Protein AF-A0A7J0GAF4-F1 (afdb_monomer_lite)

pLDDT: mean 71.66, std 21.27, range [34.0, 97.62]

InterPro domains:
  IPR011257 DNA glycosylase [SSF48150] (93-129)

Secondary structure (DSSP, 8-state):
------PPPP--PPPPP-----------SSTTPPPPPHHHHHHHHHHHHHHH---GGGHHHHHHHHHHH--S---PPP------S----S---HHHHHHHHHHHTTS-HHHHHHHHHHHHHH-SSTHHHHHHHHHHHS--

Structure (mmCIF, N/CA/C/O backbone):
data_AF-A0A7J0GAF4-F1
#
_entry.id   AF-A0A7J0GAF4-F1
#
loop_
_atom_site.group_PDB
_atom_site.id
_atom_site.type_symbol
_atom_site.label_atom_id
_atom_site.label_alt_id
_atom_site.label_comp_id
_atom_site.label_asym_id
_atom_site.label_entity_id
_atom_site.label_seq_id
_atom_site.pdbx_PDB_ins_code
_atom_site.Cartn_x
_atom_site.Cartn_y
_atom_site.Cartn_z
_atom_site.occupancy
_atom_site.B_iso_or_equiv
_atom_site.auth_seq_id
_atom_site.auth_comp_id
_atom_site.auth_asym_id
_atom_site.auth_atom_id
_atom_site.pdbx_PDB_model_num
ATOM 1 N N . MET A 1 1 ? 7.966 -35.345 40.302 1.00 42.19 1 MET A N 1
ATOM 2 C CA . MET A 1 1 ? 9.156 -35.845 39.574 1.00 42.19 1 MET A CA 1
ATOM 3 C C . MET A 1 1 ? 9.398 -34.943 38.371 1.00 42.19 1 MET A C 1
ATOM 5 O O . MET A 1 1 ? 8.603 -34.958 37.442 1.00 42.19 1 MET A O 1
ATOM 9 N N . GLN A 1 2 ? 10.421 -34.090 38.436 1.00 46.41 2 GLN A N 1
ATOM 10 C CA . GLN A 1 2 ? 10.766 -33.121 37.390 1.00 46.41 2 GLN A CA 1
ATOM 11 C C . GLN A 1 2 ? 11.732 -33.764 36.385 1.00 46.41 2 GLN A C 1
ATOM 13 O O . GLN A 1 2 ? 12.724 -34.368 36.787 1.00 46.41 2 GLN A O 1
ATOM 18 N N . ARG A 1 3 ? 11.441 -33.660 35.083 1.00 48.09 3 ARG A N 1
ATOM 19 C CA . ARG A 1 3 ? 12.358 -34.070 34.010 1.00 48.09 3 ARG A CA 1
ATOM 20 C C . ARG A 1 3 ? 13.046 -32.830 33.446 1.00 48.09 3 ARG A C 1
ATOM 22 O O . ARG A 1 3 ? 12.461 -32.075 32.678 1.00 48.09 3 ARG A O 1
ATOM 29 N N . SER A 1 4 ? 14.294 -32.638 33.859 1.00 41.22 4 SER A N 1
ATOM 30 C CA . SER A 1 4 ? 15.186 -31.566 33.421 1.00 41.22 4 SER A CA 1
ATOM 31 C C . SER A 1 4 ? 15.788 -31.899 32.051 1.00 41.22 4 SER A C 1
ATOM 33 O O . SER A 1 4 ? 16.687 -32.732 31.942 1.00 41.22 4 SER A O 1
ATOM 35 N N . GLY A 1 5 ? 15.290 -31.258 30.992 1.00 47.25 5 GLY A N 1
ATOM 36 C CA . GLY A 1 5 ? 15.858 -31.335 29.644 1.00 47.25 5 GLY A CA 1
ATOM 37 C C . GLY A 1 5 ? 16.946 -30.279 29.435 1.00 47.25 5 GLY A C 1
ATOM 38 O O . GLY A 1 5 ? 16.654 -29.091 29.341 1.00 47.25 5 GLY A O 1
ATOM 39 N N . LYS A 1 6 ? 18.209 -30.713 29.355 1.00 41.34 6 LYS A N 1
ATOM 40 C CA . LYS A 1 6 ? 19.381 -29.895 28.992 1.00 41.34 6 LYS A CA 1
ATOM 41 C C . LYS A 1 6 ? 19.232 -29.339 27.567 1.00 41.34 6 LYS A C 1
ATOM 43 O O . LYS A 1 6 ? 19.390 -30.078 26.598 1.00 41.34 6 LYS A O 1
ATOM 48 N N . ARG A 1 7 ? 18.996 -28.031 27.430 1.00 46.72 7 ARG A N 1
ATOM 49 C CA . ARG A 1 7 ? 19.108 -27.301 26.156 1.00 46.72 7 ARG A CA 1
ATOM 50 C C . ARG A 1 7 ? 20.555 -26.832 25.969 1.00 46.72 7 ARG A C 1
ATOM 52 O O . ARG A 1 7 ? 21.066 -26.072 26.787 1.00 46.72 7 ARG A O 1
ATOM 59 N N . LYS A 1 8 ? 21.216 -27.301 24.906 1.00 41.91 8 LYS A N 1
ATOM 60 C CA . LYS A 1 8 ? 22.549 -26.840 24.481 1.00 41.91 8 LYS A CA 1
ATOM 61 C C . LYS A 1 8 ? 22.446 -25.397 23.965 1.00 41.91 8 LYS A C 1
ATOM 63 O O . LYS A 1 8 ? 21.597 -25.109 23.124 1.00 41.91 8 LYS A O 1
ATOM 68 N N . GLN A 1 9 ? 23.291 -24.509 24.485 1.00 44.66 9 GLN A N 1
ATOM 69 C CA . GLN A 1 9 ? 23.474 -23.147 23.980 1.00 44.66 9 GLN A CA 1
ATOM 70 C C . GLN A 1 9 ? 24.256 -23.187 22.656 1.00 44.66 9 GLN A C 1
ATOM 72 O O . GLN A 1 9 ? 25.296 -23.848 22.607 1.00 44.66 9 GLN A O 1
ATOM 77 N N . PRO A 1 10 ? 23.819 -22.487 21.598 1.00 37.41 10 PRO A N 1
ATOM 78 C CA . PRO A 1 10 ? 24.699 -22.095 20.510 1.00 37.41 10 PRO A CA 1
ATOM 79 C C . PRO A 1 10 ? 25.576 -20.926 20.972 1.00 37.41 10 PRO A C 1
ATOM 81 O O . PRO A 1 10 ? 25.102 -19.960 21.565 1.00 37.41 10 PRO A O 1
ATOM 84 N N . GLN A 1 11 ? 26.867 -21.058 20.711 1.00 36.69 11 GLN A N 1
ATOM 85 C CA . GLN A 1 11 ? 27.937 -20.142 21.075 1.00 36.69 11 GLN A CA 1
ATOM 86 C C . GLN A 1 11 ? 27.827 -18.856 20.233 1.00 36.69 11 GLN A C 1
ATOM 88 O O . GLN A 1 11 ? 28.162 -18.857 19.050 1.00 36.69 11 GLN A O 1
ATOM 93 N N . THR A 1 12 ? 27.329 -17.762 20.816 1.00 34.00 12 THR A N 1
ATOM 94 C CA . THR A 1 12 ? 27.278 -16.450 20.151 1.00 34.00 12 THR A CA 1
ATOM 95 C C . THR A 1 12 ? 28.675 -15.837 20.153 1.00 34.00 12 THR A C 1
ATOM 97 O O . THR A 1 12 ? 29.193 -15.456 21.203 1.00 34.00 12 THR A O 1
ATOM 100 N N . GLN A 1 13 ? 29.308 -15.768 18.983 1.00 43.91 13 GLN A N 1
ATOM 101 C CA . GLN A 1 13 ? 30.537 -15.000 18.803 1.00 43.91 13 GLN A CA 1
ATOM 102 C C . GLN A 1 13 ? 30.247 -13.490 18.888 1.00 43.91 13 GLN A C 1
ATOM 104 O O . GLN A 1 13 ? 29.176 -13.055 18.457 1.00 43.91 13 GLN A O 1
ATOM 109 N N . PRO A 1 14 ? 31.168 -12.677 19.436 1.00 38.16 14 PRO A N 1
ATOM 110 C CA . PRO A 1 14 ? 30.976 -11.239 19.560 1.00 38.16 14 PRO A CA 1
ATOM 111 C C . PRO A 1 14 ? 31.004 -10.568 18.180 1.00 38.16 14 PRO A C 1
ATOM 113 O O . PRO A 1 14 ? 31.999 -10.617 17.459 1.00 38.16 14 PRO A O 1
ATOM 116 N N . SER A 1 15 ? 29.895 -9.924 17.823 1.00 40.72 15 SER A N 1
ATOM 117 C CA . SER A 1 15 ? 29.781 -9.041 16.662 1.00 40.72 15 SER A CA 1
ATOM 118 C C . SER A 1 15 ? 30.697 -7.815 16.818 1.00 40.72 15 SER A C 1
ATOM 120 O O . SER A 1 15 ? 30.706 -7.214 17.897 1.00 40.72 15 SER A O 1
ATOM 122 N N . PRO A 1 16 ? 31.443 -7.398 15.776 1.00 48.97 16 PRO A N 1
ATOM 123 C CA . PRO A 1 16 ? 32.263 -6.194 15.838 1.00 48.97 16 PRO A CA 1
ATOM 124 C C . PRO A 1 16 ? 31.382 -4.931 15.903 1.00 48.97 16 PRO A C 1
ATOM 126 O O . PRO A 1 16 ? 30.234 -4.951 15.452 1.00 48.97 16 PRO A O 1
ATOM 129 N N . PRO A 1 17 ? 31.896 -3.823 16.468 1.00 42.06 17 PRO A N 1
ATOM 130 C CA . PRO A 1 17 ? 31.093 -2.647 16.769 1.00 42.06 17 PRO A CA 1
ATOM 131 C C . PRO A 1 17 ? 30.588 -1.957 15.498 1.00 42.06 17 PRO A C 1
ATOM 133 O O . PRO A 1 17 ? 31.337 -1.754 14.539 1.00 42.06 17 PRO A O 1
ATOM 136 N N . LEU A 1 18 ? 29.315 -1.554 15.541 1.00 49.38 18 LEU A N 1
ATOM 137 C CA . LEU A 1 18 ? 28.655 -0.672 14.581 1.00 49.38 18 LEU A CA 1
ATOM 138 C C . LEU A 1 18 ? 29.461 0.626 14.450 1.00 49.38 18 LEU A C 1
ATOM 140 O O . LEU A 1 18 ? 29.379 1.522 15.292 1.00 49.38 18 LEU A O 1
ATOM 144 N N . LYS A 1 19 ? 30.266 0.734 13.391 1.00 45.62 19 LYS A N 1
ATOM 145 C CA . LYS A 1 19 ? 30.888 2.003 13.019 1.00 45.62 19 LYS A CA 1
ATOM 146 C C . LYS A 1 19 ? 29.797 2.905 12.454 1.00 45.62 19 LYS A C 1
ATOM 148 O O . LYS A 1 19 ? 29.259 2.640 11.384 1.00 45.62 19 LYS A O 1
ATOM 153 N N . SER A 1 20 ? 29.495 3.953 13.215 1.00 45.50 20 SER A N 1
ATOM 154 C CA . SER A 1 20 ? 28.684 5.104 12.825 1.00 45.50 20 SER A CA 1
ATOM 155 C C . SER A 1 20 ? 29.057 5.561 11.410 1.00 45.50 20 SER A C 1
ATOM 157 O O . SER A 1 20 ? 30.179 6.017 11.165 1.00 45.50 20 SER A O 1
ATOM 159 N N . VAL A 1 21 ? 28.137 5.371 10.463 1.00 51.41 21 VAL A N 1
ATOM 160 C CA . VAL A 1 21 ? 28.300 5.826 9.082 1.00 51.41 21 VAL A CA 1
ATOM 161 C C . VAL A 1 21 ? 28.117 7.338 9.089 1.00 51.41 21 VAL A C 1
ATOM 163 O O . VAL A 1 21 ? 27.006 7.848 9.194 1.00 51.41 21 VAL A O 1
ATOM 166 N N . LYS A 1 22 ? 29.240 8.057 8.997 1.00 45.09 22 LYS A N 1
ATOM 167 C CA . LYS A 1 22 ? 29.271 9.474 8.631 1.00 45.09 22 LYS A CA 1
ATOM 168 C C . LYS A 1 22 ? 28.501 9.651 7.324 1.00 45.09 22 LYS A C 1
ATOM 170 O O . LYS A 1 22 ? 28.893 9.086 6.303 1.00 45.09 22 LYS A O 1
ATOM 175 N N . THR A 1 23 ? 27.448 10.460 7.369 1.00 51.22 23 THR A N 1
ATOM 176 C CA . THR A 1 23 ? 26.676 10.947 6.224 1.00 51.22 23 THR A CA 1
ATOM 177 C C . THR A 1 23 ? 27.594 11.761 5.311 1.00 51.22 23 THR A C 1
ATOM 179 O O . THR A 1 23 ? 27.695 12.979 5.403 1.00 51.22 23 THR A O 1
ATOM 182 N N . THR A 1 24 ? 28.335 11.073 4.450 1.00 50.28 24 THR A N 1
ATOM 183 C CA . THR A 1 24 ? 28.776 11.664 3.191 1.00 50.28 24 THR A CA 1
ATOM 184 C C . THR A 1 24 ? 27.524 11.765 2.331 1.00 50.28 24 THR A C 1
ATOM 186 O O . THR A 1 24 ? 26.714 10.840 2.336 1.00 50.28 24 THR A O 1
ATOM 189 N N . ALA A 1 25 ? 27.304 12.908 1.678 1.00 59.44 25 ALA A N 1
ATOM 190 C CA . ALA A 1 25 ? 26.253 13.063 0.679 1.00 59.44 25 ALA A CA 1
ATOM 191 C C . ALA A 1 25 ? 26.477 11.979 -0.385 1.00 59.44 25 ALA A C 1
ATOM 193 O O . ALA A 1 25 ? 27.368 12.094 -1.225 1.00 59.44 25 ALA A O 1
ATOM 194 N N . ALA A 1 26 ? 25.782 10.855 -0.218 1.00 59.81 26 ALA A N 1
ATOM 195 C CA . ALA A 1 26 ? 26.101 9.627 -0.909 1.00 59.81 26 ALA A CA 1
ATOM 196 C C . ALA A 1 26 ? 25.739 9.811 -2.377 1.00 59.81 26 ALA A C 1
ATOM 198 O O . ALA A 1 26 ? 24.623 10.223 -2.702 1.00 59.81 26 ALA A O 1
ATOM 199 N N . ALA A 1 27 ? 26.692 9.494 -3.253 1.00 69.88 27 ALA A N 1
ATOM 200 C CA . ALA A 1 27 ? 26.399 9.166 -4.636 1.00 69.88 27 ALA A CA 1
ATOM 201 C C . ALA A 1 27 ? 25.141 8.278 -4.689 1.00 69.88 27 ALA A C 1
ATOM 203 O O . ALA A 1 27 ? 24.935 7.465 -3.783 1.00 69.88 27 ALA A O 1
ATOM 204 N N . GLU A 1 28 ? 24.299 8.474 -5.712 1.00 73.44 28 GLU A N 1
ATOM 205 C CA . GLU A 1 28 ? 23.064 7.704 -5.928 1.00 73.44 28 GLU A CA 1
ATOM 206 C C . GLU A 1 28 ? 23.327 6.226 -5.577 1.00 73.44 28 GLU A C 1
ATOM 208 O O . GLU A 1 28 ? 24.361 5.717 -6.013 1.00 73.44 28 GLU A O 1
ATOM 213 N N . PRO A 1 29 ? 22.476 5.539 -4.778 1.00 84.19 29 PRO A N 1
ATOM 214 C CA . PRO A 1 29 ? 22.789 4.221 -4.196 1.00 84.19 29 PRO A CA 1
ATOM 215 C C . PRO A 1 29 ? 23.269 3.175 -5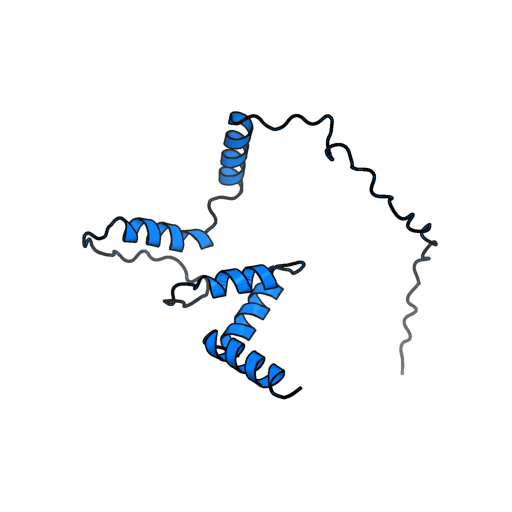.209 1.00 84.19 29 PRO A C 1
ATOM 217 O O . PRO A 1 29 ? 23.942 2.206 -4.862 1.00 84.19 29 PRO A O 1
ATOM 220 N N . TYR A 1 30 ? 22.933 3.405 -6.475 1.00 83.00 30 TYR A N 1
ATOM 221 C CA . TYR A 1 30 ? 23.291 2.601 -7.621 1.00 83.00 30 TYR A CA 1
ATOM 222 C C . TYR A 1 30 ? 23.875 3.492 -8.729 1.00 83.00 30 TYR A C 1
ATOM 224 O O . TYR A 1 30 ? 23.239 3.688 -9.763 1.00 83.00 30 TYR A O 1
ATOM 232 N N . PRO A 1 31 ? 25.103 4.013 -8.564 1.00 81.88 31 PRO A N 1
ATOM 233 C CA . PRO A 1 31 ? 25.636 5.080 -9.418 1.00 81.88 31 PRO A CA 1
ATOM 234 C C . PRO A 1 31 ? 25.946 4.615 -10.851 1.00 81.88 31 PRO A C 1
ATOM 236 O O . PRO A 1 31 ? 26.098 5.426 -11.759 1.00 81.88 31 PRO A O 1
ATOM 239 N N . HIS A 1 32 ? 26.037 3.300 -11.064 1.00 86.38 32 HIS A N 1
ATOM 240 C CA . HIS A 1 32 ? 26.248 2.682 -12.376 1.00 86.38 32 HIS A CA 1
ATOM 241 C C . HIS A 1 32 ? 24.976 2.069 -12.978 1.00 86.38 32 HIS A C 1
ATOM 243 O O . HIS A 1 32 ? 25.023 1.557 -14.095 1.00 86.38 32 HIS A O 1
ATOM 249 N N . HIS A 1 33 ? 23.845 2.098 -12.264 1.00 85.19 33 HIS A N 1
ATOM 250 C CA . HIS A 1 33 ? 22.601 1.537 -12.783 1.00 85.19 33 HIS A CA 1
ATOM 251 C C . HIS A 1 33 ? 21.872 2.603 -13.589 1.00 85.19 33 HIS A C 1
ATOM 253 O O . HIS A 1 33 ? 21.546 3.679 -13.090 1.00 85.19 33 HIS A O 1
ATOM 259 N N . ARG A 1 34 ? 21.608 2.301 -14.860 1.00 87.06 34 ARG A N 1
ATOM 260 C CA . ARG A 1 34 ? 20.759 3.163 -15.679 1.00 87.06 34 ARG A CA 1
ATOM 261 C C . ARG A 1 34 ? 19.324 3.079 -15.170 1.00 87.06 34 ARG A C 1
ATOM 263 O O . ARG A 1 34 ? 18.868 2.014 -14.760 1.00 87.06 34 ARG A O 1
ATOM 270 N N . ARG A 1 35 ? 18.606 4.200 -15.225 1.00 86.94 35 ARG A N 1
ATOM 271 C CA . ARG A 1 35 ? 17.157 4.192 -15.006 1.00 86.94 35 ARG A CA 1
ATOM 272 C C . ARG A 1 35 ? 16.481 3.391 -16.125 1.00 86.94 35 ARG A C 1
ATOM 274 O O . ARG A 1 35 ? 16.926 3.510 -17.269 1.00 86.94 35 ARG A O 1
ATOM 281 N N . PRO A 1 36 ? 15.436 2.608 -15.816 1.00 93.44 36 PRO A N 1
ATOM 282 C CA . PRO A 1 36 ? 14.718 1.846 -16.827 1.00 93.44 36 PRO A CA 1
ATOM 283 C C . PRO A 1 36 ? 14.065 2.781 -17.849 1.00 93.44 36 PRO A C 1
ATOM 285 O O . PRO A 1 36 ? 13.611 3.883 -17.522 1.00 93.44 36 PRO A O 1
ATOM 288 N N . THR A 1 37 ? 14.017 2.334 -19.097 1.00 95.38 37 THR A N 1
ATOM 289 C CA . THR A 1 37 ? 13.291 3.005 -20.173 1.00 95.38 37 THR A CA 1
ATOM 290 C C . THR A 1 37 ? 11.776 2.897 -19.958 1.00 95.38 37 THR A C 1
ATOM 292 O O . THR A 1 37 ? 11.294 1.991 -19.273 1.00 95.38 37 THR A O 1
ATOM 295 N N . PRO A 1 38 ? 10.972 3.788 -20.564 1.00 97.25 38 PRO A N 1
ATOM 296 C CA . PRO A 1 38 ? 9.518 3.688 -20.479 1.00 97.25 38 PRO A CA 1
ATOM 297 C C . PRO A 1 38 ? 8.952 2.363 -21.014 1.00 97.25 38 PRO A C 1
ATOM 299 O O . PRO A 1 38 ? 7.939 1.895 -20.494 1.00 97.25 38 PRO A O 1
ATOM 302 N N . ASP A 1 39 ? 9.581 1.773 -22.037 1.00 97.50 39 ASP A N 1
ATOM 303 C CA . ASP A 1 39 ? 9.190 0.469 -22.587 1.00 97.50 39 ASP A CA 1
ATOM 304 C C . ASP A 1 39 ? 9.472 -0.669 -21.605 1.00 97.50 39 ASP A C 1
ATOM 306 O O . ASP A 1 39 ? 8.588 -1.488 -21.362 1.00 97.50 39 ASP A O 1
ATOM 310 N N . GLU A 1 40 ? 10.641 -0.667 -20.959 1.00 97.19 40 GLU A N 1
ATOM 311 C CA . GLU A 1 40 ? 10.977 -1.641 -19.911 1.00 97.19 40 GLU A CA 1
ATOM 312 C C . GLU A 1 40 ? 10.003 -1.556 -18.726 1.00 97.19 40 GLU A C 1
ATOM 314 O O . GLU A 1 40 ? 9.530 -2.582 -18.241 1.00 97.19 40 GLU A O 1
ATOM 319 N N . CYS A 1 41 ? 9.623 -0.347 -18.296 1.00 97.44 41 CYS A N 1
ATOM 320 C CA . CYS A 1 41 ? 8.618 -0.164 -17.244 1.00 97.44 41 CYS A CA 1
ATOM 321 C C . CYS A 1 41 ? 7.241 -0.729 -17.632 1.00 97.44 41 CYS A C 1
ATOM 323 O O . CYS A 1 41 ? 6.536 -1.271 -16.779 1.00 97.44 41 CYS A O 1
ATOM 325 N N . ARG A 1 42 ? 6.834 -0.587 -18.903 1.00 97.62 42 ARG A N 1
ATOM 326 C CA . ARG A 1 42 ? 5.566 -1.139 -19.408 1.00 97.62 42 ARG A CA 1
ATOM 327 C C . ARG A 1 42 ? 5.601 -2.661 -19.463 1.00 97.62 42 ARG A C 1
ATOM 329 O O . ARG A 1 42 ? 4.671 -3.278 -18.957 1.00 97.62 42 ARG A O 1
ATOM 336 N N . ALA A 1 43 ? 6.670 -3.235 -20.009 1.00 97.62 43 ALA A N 1
ATOM 337 C CA . ALA A 1 43 ? 6.846 -4.681 -20.081 1.00 97.62 43 ALA A CA 1
ATOM 338 C C . ALA A 1 43 ? 6.801 -5.311 -18.681 1.00 97.62 43 ALA A C 1
ATOM 340 O O . ALA A 1 43 ? 5.991 -6.195 -18.431 1.00 97.62 43 ALA A O 1
ATOM 341 N N . LEU A 1 44 ? 7.559 -4.756 -17.727 1.00 96.44 44 LEU A N 1
ATOM 342 C CA . LEU A 1 44 ? 7.580 -5.242 -16.347 1.00 96.44 44 LEU A CA 1
ATOM 343 C C . LEU A 1 44 ? 6.205 -5.161 -15.669 1.00 96.44 44 LEU A C 1
ATOM 345 O O . LEU A 1 44 ? 5.822 -6.067 -14.933 1.00 96.44 44 LEU A O 1
ATOM 349 N N . ARG A 1 45 ? 5.437 -4.093 -15.916 1.00 95.81 45 ARG A N 1
ATOM 350 C CA . ARG A 1 45 ? 4.057 -3.985 -15.421 1.00 95.81 45 ARG A CA 1
ATOM 351 C C . ARG A 1 45 ? 3.182 -5.107 -15.980 1.00 95.81 45 ARG A C 1
ATOM 353 O O . ARG A 1 45 ? 2.420 -5.703 -15.222 1.00 95.81 45 ARG A O 1
ATOM 360 N N . ASP A 1 46 ? 3.259 -5.355 -17.282 1.00 97.00 46 ASP A N 1
ATOM 361 C CA . ASP A 1 46 ? 2.413 -6.336 -17.960 1.00 97.00 46 ASP A CA 1
ATOM 362 C C . ASP A 1 46 ? 2.788 -7.769 -17.531 1.00 97.00 46 ASP A C 1
ATOM 364 O O . ASP A 1 46 ? 1.897 -8.566 -17.236 1.00 97.00 46 ASP A O 1
ATOM 368 N N . ASP A 1 47 ? 4.082 -8.054 -17.352 1.00 97.44 47 ASP A N 1
ATOM 369 C CA . ASP A 1 47 ? 4.590 -9.320 -16.806 1.00 97.44 47 ASP A CA 1
ATOM 370 C C . ASP A 1 47 ? 4.118 -9.557 -15.362 1.00 97.44 47 ASP A C 1
ATOM 372 O O . ASP A 1 47 ? 3.629 -10.640 -15.030 1.00 97.44 47 ASP A O 1
ATOM 376 N N . LEU A 1 48 ? 4.206 -8.539 -14.494 1.00 95.88 48 LEU A N 1
ATOM 377 C CA . LEU A 1 48 ? 3.712 -8.629 -13.115 1.00 95.88 48 LEU A CA 1
ATOM 378 C C . LEU A 1 48 ? 2.198 -8.854 -13.070 1.00 95.88 48 LEU A C 1
ATOM 380 O O . LEU A 1 48 ? 1.718 -9.641 -12.254 1.00 95.88 48 LEU A O 1
ATOM 384 N N . LEU A 1 49 ? 1.440 -8.192 -13.946 1.00 94.00 49 LEU A N 1
ATOM 385 C CA . LEU A 1 49 ? -0.003 -8.398 -14.056 1.00 94.00 49 LEU A CA 1
ATOM 386 C C . LEU A 1 49 ? -0.344 -9.803 -14.560 1.00 94.00 49 LEU A C 1
ATOM 388 O O . LEU A 1 49 ? -1.299 -10.396 -14.065 1.00 94.00 49 LEU A O 1
ATOM 392 N N . ALA A 1 50 ? 0.419 -10.346 -15.508 1.00 95.62 50 ALA A N 1
ATOM 393 C CA . ALA A 1 50 ? 0.228 -11.709 -15.993 1.00 95.62 50 ALA A CA 1
ATOM 394 C C . ALA A 1 50 ? 0.538 -12.752 -14.907 1.00 95.62 50 ALA A C 1
ATOM 396 O O . ALA A 1 50 ? -0.186 -13.739 -14.781 1.00 95.62 50 ALA A O 1
ATOM 397 N N . LEU A 1 51 ? 1.579 -12.520 -14.099 1.00 96.88 51 LEU A N 1
ATOM 398 C CA . LEU A 1 51 ? 2.000 -13.435 -13.037 1.00 96.88 51 LEU A CA 1
ATOM 399 C C . LEU A 1 51 ? 1.078 -13.400 -11.811 1.00 96.88 51 LEU A C 1
ATOM 401 O O . LEU A 1 51 ? 0.745 -14.446 -11.257 1.00 96.88 51 LEU A O 1
ATOM 405 N N . HIS A 1 52 ? 0.693 -12.205 -11.362 1.00 93.19 52 HIS A N 1
ATOM 406 C CA . HIS A 1 52 ? -0.051 -12.017 -10.111 1.00 93.19 52 HIS A CA 1
ATOM 407 C C . HIS A 1 52 ? -1.560 -11.843 -10.315 1.00 93.19 52 HIS A C 1
ATOM 409 O O . HIS A 1 52 ? -2.331 -11.998 -9.367 1.00 93.19 52 HIS A O 1
ATOM 415 N N . GLY A 1 53 ? -1.995 -11.540 -11.539 1.00 91.94 53 GLY A N 1
ATOM 416 C CA . GLY A 1 53 ? -3.365 -11.143 -11.827 1.00 91.94 53 GLY A CA 1
ATOM 417 C C . GLY A 1 53 ? -3.696 -9.746 -11.295 1.00 91.94 53 GLY A C 1
ATOM 418 O O . GLY A 1 53 ? -2.886 -9.060 -10.668 1.00 91.94 53 GLY A O 1
ATOM 419 N N . PHE A 1 54 ? -4.927 -9.306 -11.553 1.00 86.62 54 PHE A N 1
ATOM 420 C CA . PHE A 1 54 ? -5.442 -8.084 -10.942 1.00 86.62 54 PHE A CA 1
ATOM 421 C C . PHE A 1 54 ? -5.906 -8.386 -9.507 1.00 86.62 54 PHE A C 1
ATOM 423 O O . PHE A 1 54 ? -6.693 -9.323 -9.338 1.00 86.62 54 PHE A O 1
ATOM 430 N N . PRO A 1 55 ? -5.485 -7.612 -8.488 1.00 86.12 55 PRO A N 1
ATOM 431 C CA . PRO A 1 55 ? -5.894 -7.886 -7.116 1.00 86.12 55 PRO A CA 1
ATOM 432 C C . PRO A 1 55 ? -7.412 -7.743 -6.969 1.00 86.12 55 PRO A C 1
ATOM 434 O O . PRO A 1 55 ? -8.011 -6.751 -7.404 1.00 86.12 55 PRO A O 1
ATOM 437 N N . LYS A 1 56 ? -8.044 -8.771 -6.396 1.00 86.94 56 LYS A N 1
ATOM 438 C CA . LYS A 1 56 ? -9.509 -8.896 -6.319 1.00 86.94 56 LYS A CA 1
ATOM 439 C C . LYS A 1 56 ? -10.119 -7.823 -5.423 1.00 86.94 56 LYS A C 1
ATOM 441 O O . LYS A 1 56 ? -11.223 -7.359 -5.690 1.00 86.94 56 LYS A O 1
ATOM 446 N N . GLU A 1 57 ? -9.364 -7.369 -4.432 1.00 82.94 57 GLU A N 1
ATOM 447 C CA . GLU A 1 57 ? -9.703 -6.292 -3.504 1.00 82.94 57 GLU A CA 1
ATOM 448 C C . GLU A 1 57 ? -10.025 -4.991 -4.258 1.00 82.94 57 GLU A C 1
ATOM 450 O O . GLU A 1 57 ? -10.869 -4.205 -3.833 1.00 82.94 57 GLU A O 1
ATOM 455 N N . PHE A 1 58 ? -9.421 -4.784 -5.438 1.00 82.94 58 PHE A N 1
ATOM 456 C CA . PHE A 1 58 ? -9.682 -3.605 -6.263 1.00 82.94 58 PHE A CA 1
ATOM 457 C C . PHE A 1 58 ? -10.901 -3.720 -7.189 1.00 82.94 58 PHE A C 1
ATOM 459 O O . PHE A 1 58 ? -11.265 -2.736 -7.843 1.00 82.94 58 PHE A O 1
ATOM 466 N N . ALA A 1 59 ? -11.554 -4.884 -7.271 1.00 85.12 59 ALA A N 1
ATOM 467 C CA . ALA A 1 59 ? -12.717 -5.079 -8.139 1.00 85.12 59 ALA A CA 1
ATOM 468 C C . ALA A 1 59 ? -13.880 -4.144 -7.761 1.00 85.12 59 ALA A C 1
ATOM 470 O O . ALA A 1 59 ? -14.522 -3.574 -8.646 1.00 85.12 59 ALA A O 1
ATOM 471 N N . ILE A 1 60 ? -14.081 -3.914 -6.459 1.00 80.94 60 ILE A N 1
ATOM 472 C CA . ILE A 1 60 ? -15.113 -3.020 -5.916 1.00 80.94 60 ILE A CA 1
ATOM 473 C C . ILE A 1 60 ? -14.876 -1.571 -6.371 1.00 80.94 60 ILE A C 1
ATOM 475 O O . ILE A 1 60 ? -15.795 -0.889 -6.817 1.00 80.94 60 ILE A O 1
ATOM 479 N N . TYR A 1 61 ? -13.633 -1.090 -6.339 1.00 81.06 61 TYR A N 1
ATOM 480 C CA . TYR A 1 61 ? -13.311 0.268 -6.789 1.00 81.06 61 TYR A CA 1
ATOM 481 C C . TYR A 1 61 ? -13.464 0.437 -8.301 1.00 81.06 61 TYR A C 1
ATOM 483 O O . TYR A 1 61 ? -13.894 1.490 -8.780 1.00 81.06 61 TYR A O 1
ATOM 491 N N . ARG A 1 62 ? -13.145 -0.611 -9.071 1.00 82.25 62 ARG A N 1
ATOM 492 C CA . ARG A 1 62 ? -13.351 -0.616 -10.521 1.00 82.25 62 ARG A CA 1
ATOM 493 C C . ARG A 1 62 ? -14.838 -0.511 -10.862 1.00 82.25 62 ARG A C 1
ATOM 495 O O . ARG A 1 62 ? -15.189 0.311 -11.707 1.00 82.25 62 ARG A O 1
ATOM 502 N N . SER A 1 63 ? -15.698 -1.293 -10.205 1.00 81.31 63 SER A N 1
ATOM 503 C CA . SER A 1 63 ? -17.147 -1.233 -10.430 1.00 81.31 63 SER A CA 1
ATOM 504 C C . SER A 1 63 ? -17.732 0.108 -9.986 1.00 81.31 63 SER A C 1
ATOM 506 O O . SER A 1 63 ? -18.495 0.707 -10.737 1.00 81.31 63 SER A O 1
ATOM 508 N N . GLN A 1 64 ? -17.303 0.655 -8.843 1.00 79.19 64 GLN A N 1
ATOM 509 C CA . GLN A 1 64 ? -17.726 1.982 -8.381 1.00 79.19 64 GLN A CA 1
ATOM 510 C C . GLN A 1 64 ? -17.356 3.097 -9.366 1.00 79.19 64 GLN A C 1
ATOM 512 O O . GLN A 1 64 ? -18.183 3.964 -9.637 1.00 79.19 64 GLN A O 1
ATOM 517 N N . ARG A 1 65 ? -16.143 3.080 -9.937 1.00 79.81 65 ARG A N 1
ATOM 518 C CA . ARG A 1 65 ? -15.727 4.078 -10.936 1.00 79.81 65 ARG A CA 1
ATOM 519 C C . ARG A 1 65 ? -16.549 3.974 -12.220 1.00 79.81 65 ARG A C 1
ATOM 521 O O . ARG A 1 65 ? -16.936 5.002 -12.768 1.00 79.81 65 ARG A O 1
ATOM 528 N N . LEU A 1 66 ? -16.813 2.757 -12.695 1.00 77.44 66 LEU A N 1
ATOM 529 C CA . LEU A 1 66 ? -17.648 2.533 -13.877 1.00 77.44 66 LEU A CA 1
ATOM 530 C C . LEU A 1 66 ? -19.096 2.971 -13.623 1.00 77.44 66 LEU A C 1
ATOM 532 O O . LEU A 1 66 ? -19.647 3.701 -14.438 1.00 77.44 66 LEU A O 1
ATOM 536 N N . ASN A 1 67 ? -19.662 2.635 -12.462 1.00 70.62 67 ASN A N 1
ATOM 537 C CA . ASN A 1 67 ? -21.004 3.058 -12.055 1.00 70.62 67 ASN A CA 1
ATOM 538 C C . ASN A 1 67 ? -21.104 4.579 -11.841 1.00 70.62 67 ASN A C 1
ATOM 540 O O . ASN A 1 67 ? -22.123 5.173 -12.168 1.00 70.62 67 ASN A O 1
ATOM 544 N N . GLY A 1 68 ? -20.045 5.227 -11.341 1.00 65.38 68 GLY A N 1
ATOM 545 C CA . GLY A 1 68 ? -19.975 6.684 -11.180 1.00 65.38 68 GLY A CA 1
ATOM 546 C C . GLY A 1 68 ? -19.851 7.450 -12.503 1.00 65.38 68 GLY A C 1
ATOM 547 O O . GLY A 1 68 ? -20.311 8.586 -12.590 1.00 65.38 68 GLY A O 1
ATOM 548 N N . LEU A 1 69 ? -19.278 6.834 -13.548 1.00 57.72 69 LEU A N 1
ATOM 549 C CA . LEU A 1 69 ? -19.363 7.338 -14.928 1.00 57.72 69 LEU A CA 1
ATOM 550 C C . LEU A 1 69 ? -20.702 6.985 -15.601 1.00 57.72 69 LEU A C 1
ATOM 552 O O . LEU A 1 69 ? -21.134 7.699 -16.501 1.00 57.72 69 LEU A O 1
ATOM 556 N N . ALA A 1 70 ? -21.352 5.904 -15.170 1.00 52.19 70 ALA A N 1
ATOM 557 C CA . ALA A 1 70 ? -22.608 5.389 -15.701 1.00 52.19 70 ALA A CA 1
ATOM 558 C C . ALA A 1 70 ? -23.820 5.778 -14.837 1.00 52.19 70 ALA A C 1
ATOM 560 O O . ALA A 1 70 ? -24.696 4.953 -14.585 1.00 52.19 70 ALA A O 1
ATOM 561 N N . HIS A 1 71 ? -23.937 7.047 -14.428 1.00 47.91 71 HIS A N 1
ATOM 562 C CA . HIS A 1 71 ? -25.230 7.608 -14.010 1.00 47.91 71 HIS A CA 1
ATOM 563 C C . HIS A 1 71 ? -26.178 7.750 -15.225 1.00 47.91 71 HIS A C 1
ATOM 565 O O . HIS A 1 71 ? -26.655 8.828 -15.562 1.00 47.91 71 HIS A O 1
ATOM 571 N N . THR A 1 72 ? -26.457 6.627 -15.881 1.00 42.97 72 THR A N 1
ATOM 572 C CA . THR A 1 72 ? -27.671 6.316 -16.630 1.00 42.97 72 THR A CA 1
ATOM 573 C C . THR A 1 72 ? -28.189 4.987 -16.067 1.00 42.97 72 THR A C 1
ATOM 575 O O . THR A 1 72 ? -27.407 4.065 -15.837 1.00 42.97 72 THR A O 1
ATOM 578 N N . PRO A 1 73 ? -29.489 4.867 -15.751 1.00 44.91 73 PRO A N 1
ATOM 579 C CA . PRO A 1 73 ? -29.986 3.748 -14.967 1.00 44.91 73 PRO A CA 1
ATOM 580 C C . PRO A 1 73 ? -30.093 2.513 -15.862 1.00 44.91 73 PRO A C 1
ATOM 582 O O . PRO A 1 73 ? -31.033 2.393 -16.645 1.00 44.91 73 PRO A O 1
ATOM 585 N N . ALA A 1 74 ? -29.157 1.574 -15.749 1.00 40.38 74 ALA A N 1
ATOM 586 C CA . ALA A 1 74 ? -29.288 0.274 -16.394 1.00 40.38 74 ALA A CA 1
ATOM 587 C C . ALA A 1 74 ? -28.923 -0.858 -15.425 1.00 40.38 74 ALA A C 1
ATOM 589 O O . ALA A 1 74 ? -27.757 -1.132 -15.171 1.00 40.38 74 ALA A O 1
ATOM 590 N N . LYS A 1 75 ? -29.995 -1.451 -14.882 1.00 45.22 75 LYS A N 1
ATOM 591 C CA . LYS A 1 75 ? -30.170 -2.814 -14.352 1.00 45.22 75 LYS A CA 1
ATOM 592 C C . LYS A 1 75 ? -28.914 -3.573 -13.903 1.00 45.22 75 LYS A C 1
ATOM 594 O O . LYS A 1 75 ? -28.147 -4.089 -14.707 1.00 45.22 75 LYS A O 1
ATOM 599 N N . SER A 1 76 ? -28.828 -3.752 -12.589 1.00 44.66 76 SER A N 1
ATOM 600 C CA . SER A 1 76 ? -28.051 -4.787 -11.915 1.00 44.66 76 SER A CA 1
ATOM 601 C C . SER A 1 76 ? -28.608 -6.180 -12.229 1.00 44.66 76 SER A C 1
ATOM 603 O O . SER A 1 76 ? -29.734 -6.482 -11.835 1.00 44.66 76 SER A O 1
ATOM 605 N N . GLU A 1 77 ? -27.807 -7.023 -12.877 1.00 39.00 77 GLU A N 1
ATOM 606 C CA . GLU A 1 77 ? -27.968 -8.480 -12.830 1.00 39.00 77 GLU A CA 1
ATOM 607 C C . GLU A 1 77 ? -27.109 -9.041 -11.677 1.00 39.00 77 GLU A C 1
ATOM 609 O O . GLU A 1 77 ? -26.006 -8.529 -11.445 1.00 39.00 77 GLU A O 1
ATOM 614 N N . PRO A 1 78 ? -27.579 -10.061 -10.936 1.00 46.72 78 PRO A N 1
ATOM 615 C CA . PRO A 1 78 ? -26.845 -10.648 -9.823 1.00 46.72 78 PRO A CA 1
ATOM 616 C C . PRO A 1 78 ? -25.819 -11.655 -10.354 1.00 46.72 78 PRO A C 1
ATOM 618 O O . PRO A 1 78 ? -26.184 -12.635 -10.996 1.00 46.72 78 PRO A O 1
ATOM 621 N N . SER A 1 79 ? -24.532 -11.412 -10.098 1.00 46.31 79 SER A N 1
ATOM 622 C CA . SER A 1 79 ? -23.467 -12.370 -10.407 1.00 46.31 79 SER A CA 1
ATOM 623 C C . SER A 1 79 ? -23.057 -13.087 -9.128 1.00 46.31 79 SER A C 1
ATOM 625 O O . SER A 1 79 ? -22.465 -12.481 -8.235 1.00 46.31 79 SER A O 1
ATOM 627 N N . ASP A 1 80 ? -23.364 -14.378 -9.080 1.00 52.91 80 ASP A N 1
ATOM 628 C CA . ASP A 1 80 ? -22.963 -15.320 -8.041 1.00 52.91 80 ASP A CA 1
ATOM 629 C C . ASP A 1 80 ? -21.430 -15.382 -7.937 1.00 52.91 80 ASP A C 1
ATOM 631 O O . ASP A 1 80 ? -20.735 -15.720 -8.898 1.00 52.91 80 ASP A O 1
ATOM 635 N N . GLY A 1 81 ? -20.886 -15.013 -6.779 1.00 44.59 81 GLY A N 1
ATOM 636 C CA . GLY A 1 81 ? -19.446 -14.981 -6.542 1.00 44.59 81 GLY A CA 1
ATOM 637 C C . GLY A 1 81 ? -19.119 -14.916 -5.056 1.00 44.59 81 GLY A C 1
ATOM 638 O O . GLY A 1 81 ? -18.944 -13.831 -4.519 1.00 44.59 81 GLY A O 1
ATOM 639 N N . GLU A 1 82 ? -19.082 -16.097 -4.436 1.00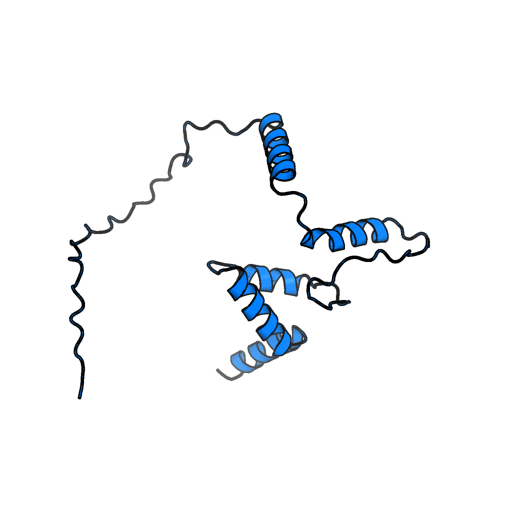 41.16 82 GLU A N 1
ATOM 640 C CA . GLU A 1 82 ? -18.385 -16.501 -3.201 1.00 41.16 82 GLU A CA 1
ATOM 641 C C . GLU A 1 82 ? -17.912 -15.366 -2.259 1.00 41.16 82 GLU A C 1
ATOM 643 O O . GLU A 1 82 ? -16.917 -14.676 -2.502 1.00 41.16 82 GLU A O 1
ATOM 648 N N . ASP A 1 83 ? -18.620 -15.261 -1.131 1.00 50.31 83 ASP A N 1
ATOM 649 C CA . ASP A 1 83 ? -18.385 -14.418 0.045 1.00 50.31 83 ASP A CA 1
ATOM 650 C C . ASP A 1 83 ? -16.978 -14.611 0.645 1.00 50.31 83 ASP A C 1
ATOM 652 O O . ASP A 1 83 ? -16.740 -15.468 1.495 1.00 50.31 83 ASP A O 1
ATOM 656 N N . TYR A 1 84 ? -16.028 -13.774 0.227 1.00 45.44 84 TYR A N 1
ATOM 657 C CA . TYR A 1 84 ? -14.829 -13.488 1.012 1.00 45.44 84 TYR A CA 1
ATOM 658 C C . TYR A 1 84 ? -15.048 -12.214 1.834 1.00 45.44 84 TYR A C 1
ATOM 660 O O . TYR A 1 84 ? -14.502 -11.156 1.541 1.00 45.44 84 TYR A O 1
ATOM 668 N N . GLY A 1 85 ? -15.845 -12.343 2.895 1.00 45.50 85 GLY A N 1
ATOM 669 C CA . GLY A 1 85 ? -15.573 -11.740 4.196 1.00 45.50 85 GLY A CA 1
ATOM 670 C C . GLY A 1 85 ? -15.422 -10.224 4.226 1.00 45.50 85 GLY A C 1
ATOM 671 O O . GLY A 1 85 ? -14.312 -9.705 4.339 1.00 45.50 85 GLY A O 1
ATOM 672 N N . GLY A 1 86 ? -16.551 -9.525 4.301 1.00 43.00 86 GLY A N 1
ATOM 673 C CA . GLY A 1 86 ? -16.565 -8.171 4.840 1.00 43.00 86 GLY A CA 1
ATOM 674 C C . GLY A 1 86 ? -17.740 -7.345 4.365 1.00 43.00 86 GLY A C 1
ATOM 675 O O . GLY A 1 86 ? -17.616 -6.561 3.435 1.00 43.00 86 GLY A O 1
ATOM 676 N N . SER A 1 87 ? -18.870 -7.476 5.053 1.00 51.97 87 SER A N 1
ATOM 677 C CA . SER A 1 87 ? -19.949 -6.492 5.033 1.00 51.97 87 SER A CA 1
ATOM 678 C C . SER A 1 87 ? -19.400 -5.072 5.252 1.00 51.97 87 SER A C 1
ATOM 680 O O . SER A 1 87 ? -19.179 -4.652 6.390 1.00 51.97 87 SER A O 1
ATOM 682 N N . SER A 1 88 ? -19.264 -4.294 4.184 1.00 47.16 88 SER A N 1
ATOM 683 C CA . SER A 1 88 ? -19.339 -2.841 4.260 1.00 47.16 88 SER A CA 1
ATOM 684 C C . SER A 1 88 ? -20.025 -2.278 3.017 1.00 47.16 88 SER A C 1
ATOM 686 O O . SER A 1 88 ? -19.414 -1.720 2.112 1.00 47.16 88 SER A O 1
ATOM 688 N N . ASP A 1 89 ? -21.352 -2.214 3.093 1.00 47.34 89 ASP A N 1
ATOM 689 C CA . ASP A 1 89 ? -22.172 -1.168 2.451 1.00 47.34 89 ASP A CA 1
ATOM 690 C C . ASP A 1 89 ? -21.803 0.262 2.949 1.00 47.34 89 ASP A C 1
ATOM 692 O O . ASP A 1 89 ? -22.539 1.239 2.847 1.00 47.34 89 ASP A O 1
ATOM 696 N N . ARG A 1 90 ? -20.615 0.411 3.540 1.00 57.38 90 ARG A N 1
ATOM 697 C CA . ARG A 1 90 ? -20.053 1.641 4.056 1.00 57.38 90 ARG A CA 1
ATOM 698 C C . ARG A 1 90 ? -18.828 1.922 3.214 1.00 57.38 90 ARG A C 1
ATOM 700 O O . ARG A 1 90 ? -17.796 1.283 3.392 1.00 57.38 90 ARG A O 1
ATOM 707 N N . ARG A 1 91 ? -18.971 2.880 2.296 1.00 67.56 91 ARG A N 1
ATOM 708 C CA . ARG A 1 91 ? -17.849 3.475 1.564 1.00 67.56 91 ARG A CA 1
ATOM 709 C C . ARG A 1 91 ? -16.697 3.702 2.543 1.00 67.56 91 ARG A C 1
ATOM 711 O O . ARG A 1 91 ? -16.884 4.398 3.544 1.00 67.56 91 ARG A O 1
ATOM 718 N N . GLU A 1 92 ? -15.550 3.089 2.273 1.00 76.56 92 GLU A N 1
ATOM 719 C CA . GLU A 1 92 ? -14.338 3.323 3.052 1.00 76.56 92 GLU A CA 1
ATOM 720 C C . GLU A 1 92 ? -14.029 4.821 3.024 1.00 76.56 92 GLU A C 1
ATOM 722 O O . GLU A 1 92 ? -13.973 5.446 1.961 1.00 76.56 92 GLU A O 1
ATOM 727 N N . SER A 1 93 ? -13.908 5.431 4.201 1.00 87.19 93 SER A N 1
ATOM 728 C CA . SER A 1 93 ? -13.554 6.843 4.289 1.00 87.19 93 SER A CA 1
ATOM 729 C C . SER A 1 93 ? -12.055 7.025 4.054 1.00 87.19 93 SER A C 1
ATOM 731 O O . SER A 1 93 ? -11.253 6.131 4.318 1.00 87.19 93 SER A O 1
ATOM 733 N N . VAL A 1 94 ? -11.643 8.223 3.632 1.00 90.44 94 VAL A N 1
ATOM 734 C CA . VAL A 1 94 ? -10.213 8.570 3.501 1.00 90.44 94 VAL A CA 1
ATOM 735 C C . VAL A 1 94 ? -9.460 8.338 4.818 1.00 90.44 94 VAL A C 1
ATOM 737 O O . VAL A 1 94 ? -8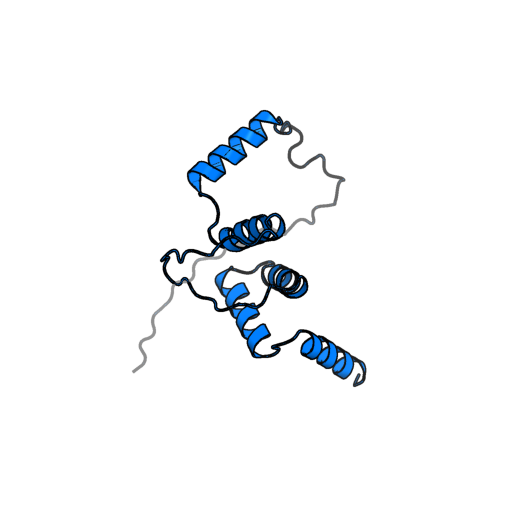.310 7.907 4.811 1.00 90.44 94 VAL A O 1
ATOM 740 N N . LEU A 1 95 ? -10.130 8.566 5.954 1.00 91.75 95 LEU A N 1
ATOM 741 C CA . LEU A 1 95 ? -9.574 8.305 7.280 1.00 91.75 95 LEU A CA 1
ATOM 742 C C . LEU A 1 95 ? -9.384 6.809 7.555 1.00 91.75 95 LEU A C 1
ATOM 744 O O . LEU A 1 95 ? -8.374 6.444 8.147 1.00 91.75 95 LEU A O 1
ATOM 748 N N . ASP A 1 96 ? -10.292 5.943 7.088 1.00 91.12 96 ASP A N 1
ATOM 749 C CA . ASP A 1 96 ? -10.116 4.488 7.192 1.00 91.12 96 ASP A CA 1
ATOM 750 C C . ASP A 1 96 ? -8.833 4.050 6.458 1.00 91.12 96 ASP A C 1
ATOM 752 O O . ASP A 1 96 ? -8.004 3.344 7.035 1.00 91.12 96 ASP A O 1
ATOM 756 N N . GLY A 1 97 ? -8.612 4.556 5.238 1.00 91.19 97 GLY A N 1
ATOM 757 C CA . GLY A 1 97 ? -7.400 4.282 4.458 1.00 91.19 97 GLY A CA 1
ATOM 758 C C . GLY A 1 97 ? -6.119 4.840 5.090 1.00 91.19 97 GLY A C 1
ATOM 759 O O . GLY A 1 97 ? -5.091 4.157 5.124 1.00 91.19 97 GLY A O 1
ATOM 760 N N . LEU A 1 98 ? -6.170 6.058 5.642 1.00 94.25 98 LEU A N 1
ATOM 761 C CA . LEU A 1 98 ? -5.031 6.669 6.334 1.00 94.25 98 LEU A CA 1
ATOM 762 C C . LEU A 1 98 ? -4.632 5.863 7.574 1.00 94.25 98 LEU A C 1
ATOM 764 O O . LEU A 1 98 ? -3.462 5.516 7.740 1.00 94.25 98 LEU A O 1
ATOM 768 N N . VAL A 1 99 ? -5.601 5.531 8.428 1.00 93.56 99 VAL A N 1
ATOM 769 C CA . VAL A 1 99 ? -5.351 4.752 9.645 1.00 93.56 99 VAL A CA 1
ATOM 770 C C . VAL A 1 99 ? -4.865 3.345 9.296 1.00 93.56 99 VAL A C 1
ATOM 772 O O . VAL A 1 99 ? -3.895 2.880 9.892 1.00 93.56 99 VAL A O 1
ATOM 775 N N . GLY A 1 100 ? -5.455 2.694 8.288 1.00 93.69 100 GLY A N 1
ATOM 776 C CA . GLY A 1 100 ? -4.972 1.407 7.781 1.00 93.69 100 GLY A CA 1
ATOM 777 C C . GLY A 1 100 ? -3.515 1.470 7.306 1.00 93.69 100 GLY A C 1
ATOM 778 O O . GLY A 1 100 ? -2.712 0.600 7.646 1.00 93.69 100 GLY A O 1
ATOM 779 N N . THR A 1 101 ? -3.139 2.544 6.607 1.00 94.44 101 THR A N 1
ATOM 780 C CA . THR A 1 101 ? -1.756 2.773 6.160 1.00 94.44 101 THR A CA 1
ATOM 781 C C . THR A 1 101 ? -0.800 2.918 7.343 1.00 94.44 101 THR A C 1
ATOM 783 O O . THR A 1 101 ? 0.257 2.287 7.352 1.00 94.44 101 THR A O 1
ATOM 786 N N . ILE A 1 102 ? -1.172 3.688 8.371 1.00 95.31 102 ILE A N 1
ATOM 787 C CA . ILE A 1 102 ? -0.360 3.855 9.587 1.00 95.31 102 ILE A CA 1
ATOM 788 C C . ILE A 1 102 ? -0.169 2.508 10.297 1.00 95.31 102 ILE A C 1
ATOM 790 O O . ILE A 1 102 ? 0.958 2.147 10.628 1.00 95.31 102 ILE A O 1
ATOM 794 N N . LEU A 1 103 ? -1.239 1.727 10.465 1.00 95.06 103 LEU A N 1
ATOM 795 C CA . LEU A 1 103 ? -1.186 0.413 11.118 1.00 95.06 103 LEU A CA 1
ATOM 796 C C . LEU A 1 103 ? -0.390 -0.637 10.326 1.00 95.06 103 LEU A C 1
ATOM 798 O O . LEU A 1 103 ? 0.027 -1.643 10.898 1.00 95.06 103 LEU A O 1
ATOM 802 N N . SER A 1 104 ? -0.182 -0.431 9.023 1.00 95.56 104 SER A N 1
ATOM 803 C CA . SER A 1 104 ? 0.618 -1.332 8.183 1.00 95.56 104 SER A CA 1
ATOM 804 C C . SER A 1 104 ? 2.129 -1.156 8.371 1.00 95.56 104 SER A C 1
ATOM 806 O O . SER A 1 104 ? 2.901 -2.063 8.053 1.00 95.56 104 SER A O 1
ATOM 808 N N . GLN A 1 105 ? 2.570 -0.007 8.897 1.00 94.38 105 GLN A N 1
ATOM 809 C CA . GLN A 1 105 ? 3.991 0.303 9.015 1.00 94.38 105 GLN A CA 1
ATOM 810 C C . GLN A 1 105 ? 4.691 -0.707 9.925 1.00 94.38 105 GLN A C 1
ATOM 812 O O . GLN A 1 105 ? 4.244 -0.983 11.040 1.00 94.38 105 GLN A O 1
ATOM 817 N N . ASN A 1 106 ? 5.806 -1.262 9.439 1.00 93.00 106 ASN A N 1
ATOM 818 C CA . ASN A 1 106 ? 6.634 -2.239 10.157 1.00 93.00 106 ASN A CA 1
ATOM 819 C C . ASN A 1 106 ? 5.834 -3.416 10.758 1.00 93.00 106 ASN A C 1
ATOM 821 O O . ASN A 1 106 ? 6.229 -3.990 11.771 1.00 93.00 106 ASN A O 1
ATOM 825 N N . THR A 1 107 ? 4.702 -3.761 10.140 1.00 94.31 107 THR A N 1
ATOM 826 C CA . THR A 1 107 ? 3.709 -4.704 10.656 1.00 94.31 107 THR A CA 1
ATOM 827 C C . THR A 1 107 ? 3.321 -5.711 9.570 1.00 94.31 107 THR A C 1
ATOM 829 O O . THR A 1 107 ? 3.490 -5.465 8.380 1.00 94.31 107 THR A O 1
ATOM 832 N N . THR A 1 108 ? 2.827 -6.887 9.966 1.00 94.75 108 THR A N 1
ATOM 833 C CA . THR A 1 108 ? 2.292 -7.884 9.029 1.00 94.75 108 THR A CA 1
ATOM 834 C C . THR A 1 108 ? 0.829 -7.615 8.699 1.00 94.75 108 THR A C 1
ATOM 836 O O . THR A 1 108 ? 0.070 -7.126 9.533 1.00 94.75 108 THR A O 1
ATOM 839 N N . ASP A 1 109 ? 0.405 -8.031 7.510 1.00 91.50 109 ASP A N 1
ATOM 840 C CA . ASP A 1 109 ? -0.971 -7.874 7.034 1.00 91.50 109 ASP A CA 1
ATOM 841 C C . ASP A 1 109 ? -2.030 -8.486 7.983 1.00 91.50 109 ASP A C 1
ATOM 843 O O . ASP A 1 109 ? -3.064 -7.884 8.267 1.00 91.50 109 ASP A O 1
ATOM 847 N N . SER A 1 110 ? -1.760 -9.655 8.575 1.00 92.38 110 SER A N 1
ATOM 848 C CA . SER A 1 110 ? -2.673 -10.255 9.561 1.00 92.38 110 SER A CA 1
ATOM 849 C C . SER A 1 110 ? -2.804 -9.418 10.839 1.00 92.38 110 SER A C 1
ATOM 851 O O . SER A 1 110 ? -3.875 -9.377 11.447 1.00 92.38 110 SER A O 1
ATOM 853 N N . ASN A 1 111 ? -1.721 -8.763 11.270 1.00 93.06 111 ASN A N 1
ATOM 854 C CA . ASN A 1 111 ? -1.732 -7.938 12.474 1.00 93.06 111 ASN A CA 1
ATOM 855 C C . ASN A 1 111 ? -2.399 -6.582 12.219 1.00 93.06 111 ASN A C 1
ATOM 857 O O . ASN A 1 111 ? -3.226 -6.165 13.026 1.00 93.06 111 ASN A O 1
ATOM 861 N N . SER A 1 112 ? -2.108 -5.932 11.089 1.00 94.38 112 SER A N 1
ATOM 862 C CA . SER A 1 112 ? -2.745 -4.663 10.719 1.00 94.38 112 SER A CA 1
ATOM 863 C C . SER A 1 112 ? -4.255 -4.832 10.535 1.00 94.38 112 SER A C 1
ATOM 865 O O . SER A 1 112 ? -5.020 -4.046 11.095 1.00 94.38 112 SER A O 1
ATOM 867 N N . ARG A 1 113 ? -4.709 -5.904 9.864 1.00 92.69 113 ARG A N 1
ATOM 868 C CA . ARG A 1 113 ? -6.142 -6.218 9.716 1.00 92.69 113 ARG A CA 1
ATOM 869 C C . ARG A 1 113 ? -6.832 -6.446 11.057 1.00 92.69 113 ARG A C 1
ATOM 871 O O . ARG A 1 113 ? -7.897 -5.883 11.302 1.00 92.69 113 ARG A O 1
ATOM 878 N N . ARG A 1 114 ? -6.214 -7.222 11.956 1.00 94.44 114 ARG A N 1
ATOM 879 C CA . ARG A 1 114 ? -6.742 -7.442 13.312 1.00 94.44 114 ARG A CA 1
ATOM 880 C C . ARG A 1 114 ? -6.825 -6.133 14.099 1.00 94.44 114 ARG A C 1
ATOM 882 O O . ARG A 1 114 ? -7.851 -5.871 14.716 1.00 94.44 114 ARG A O 1
ATOM 889 N N . ALA A 1 115 ? -5.768 -5.322 14.082 1.00 93.06 115 ALA A N 1
ATOM 890 C CA . ALA A 1 115 ? -5.725 -4.049 14.796 1.00 93.06 115 ALA A CA 1
ATOM 891 C C . ALA A 1 115 ? -6.786 -3.071 14.275 1.00 93.06 115 ALA A C 1
ATOM 893 O O . ALA A 1 115 ? -7.499 -2.462 15.070 1.00 93.06 115 ALA A O 1
ATOM 894 N N . PHE A 1 116 ? -6.941 -2.975 12.952 1.00 94.19 116 PHE A N 1
ATOM 895 C CA . PHE A 1 116 ? -7.959 -2.136 12.330 1.00 94.19 116 PHE A CA 1
ATOM 896 C C . PHE A 1 116 ? -9.377 -2.592 12.702 1.00 94.19 116 PHE A C 1
ATOM 898 O O . PHE A 1 116 ? -10.189 -1.773 13.128 1.00 94.19 116 PHE A O 1
ATOM 905 N N . ALA A 1 117 ? -9.665 -3.897 12.634 1.00 93.12 117 ALA A N 1
ATOM 906 C CA . ALA A 1 117 ? -1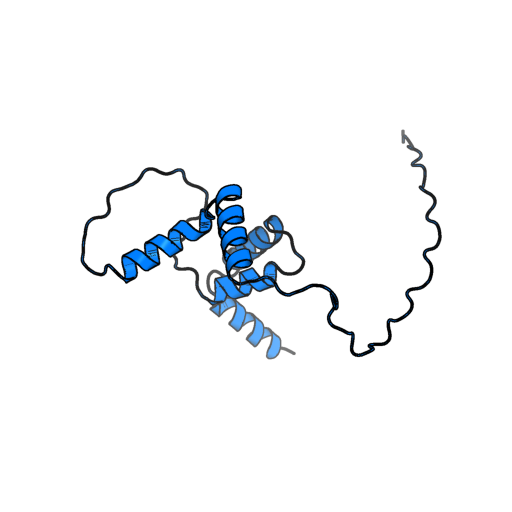0.960 -4.446 13.041 1.00 93.12 117 ALA A CA 1
ATOM 907 C C . ALA A 1 117 ? -11.270 -4.164 14.523 1.00 93.12 117 ALA A C 1
ATOM 909 O O . ALA A 1 117 ? -12.367 -3.706 14.847 1.00 93.12 117 ALA A O 1
ATOM 910 N N . SER A 1 118 ? -10.292 -4.356 15.415 1.00 93.31 118 SER A N 1
ATOM 911 C CA . SER A 1 118 ? -10.425 -4.006 16.835 1.00 93.31 118 SER A CA 1
ATOM 912 C C 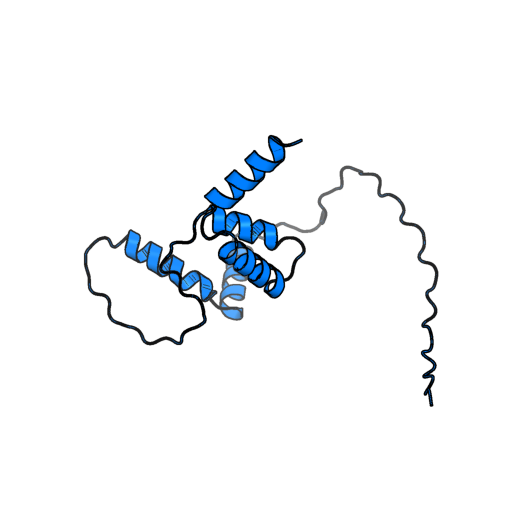. SER A 1 118 ? -10.705 -2.515 17.033 1.00 93.31 118 SER A C 1
ATOM 914 O O . SER A 1 118 ? -11.571 -2.153 17.828 1.00 93.31 118 SER A O 1
ATOM 916 N N . LEU A 1 119 ? -10.017 -1.646 16.287 1.00 92.38 119 LEU A N 1
ATOM 917 C CA . LEU A 1 119 ? -10.197 -0.200 16.372 1.00 92.38 119 LEU A CA 1
ATOM 918 C C . LEU A 1 119 ? -11.596 0.223 15.915 1.00 92.38 119 LEU A C 1
ATOM 920 O O . LEU A 1 119 ? -12.246 0.994 16.611 1.00 92.38 119 LEU A O 1
ATOM 924 N N . LYS A 1 120 ? -12.098 -0.322 14.800 1.00 90.44 120 LYS A N 1
ATOM 925 C CA . LYS A 1 120 ? -13.465 -0.058 14.317 1.00 90.44 120 LYS A CA 1
ATOM 926 C C . LYS A 1 120 ? -14.540 -0.627 15.242 1.00 90.44 120 LYS A C 1
ATOM 928 O O . LYS A 1 120 ? -15.614 -0.040 15.338 1.00 90.44 120 LYS A O 1
ATOM 933 N N . SER A 1 121 ? -14.257 -1.733 15.931 1.00 90.31 121 SER A N 1
ATOM 934 C CA . SER A 1 121 ? -15.156 -2.290 16.947 1.00 90.31 121 SER A CA 1
ATOM 935 C C . SER A 1 121 ? -15.229 -1.413 18.198 1.00 90.31 121 SER A C 1
ATOM 937 O O . SER A 1 121 ? -16.305 -1.289 18.776 1.00 90.31 121 SER A O 1
ATOM 939 N N . ALA A 1 122 ? -14.108 -0.827 18.630 1.00 89.56 122 ALA A N 1
ATOM 940 C CA . ALA A 1 122 ? -14.060 0.066 19.788 1.00 89.56 122 ALA A CA 1
ATOM 941 C C . ALA A 1 122 ? -14.569 1.480 19.458 1.00 89.56 122 ALA A C 1
ATOM 943 O O . ALA A 1 122 ? -15.225 2.115 20.280 1.00 89.56 122 ALA A O 1
ATOM 944 N N . PHE A 1 123 ? -14.300 1.954 18.240 1.00 88.69 123 PHE A N 1
ATOM 945 C CA . PHE A 1 123 ? -14.656 3.281 17.748 1.00 88.69 123 PHE A CA 1
ATOM 946 C C . PHE A 1 123 ? -15.368 3.165 16.388 1.00 88.69 123 PHE A C 1
ATOM 948 O O . PHE A 1 123 ? -14.738 3.283 15.330 1.00 88.69 123 PHE A O 1
ATOM 955 N N . PRO A 1 124 ? -16.700 2.952 16.382 1.00 84.81 124 PRO A N 1
ATOM 956 C CA . PRO A 1 124 ? -17.471 2.801 15.144 1.00 84.81 124 PRO A CA 1
ATOM 957 C C . PRO A 1 124 ? -17.373 4.019 14.209 1.00 84.81 124 PRO A C 1
ATOM 959 O O . PRO A 1 124 ? -17.425 3.888 12.980 1.00 84.81 124 PRO A O 1
ATOM 962 N N . THR A 1 125 ? -17.185 5.216 14.779 1.00 85.81 125 THR A N 1
ATOM 963 C CA . THR A 1 125 ? -16.917 6.457 14.041 1.00 85.81 125 THR A CA 1
ATOM 964 C C . THR A 1 125 ? -15.656 7.145 14.555 1.00 85.81 125 THR A C 1
ATOM 966 O O . THR A 1 125 ? -15.342 7.089 15.744 1.00 85.81 125 THR A O 1
ATOM 969 N N . TRP A 1 126 ? -14.953 7.832 13.652 1.00 86.25 126 TRP A N 1
ATOM 970 C CA . TRP A 1 126 ? -13.705 8.535 13.963 1.00 86.25 126 TRP A CA 1
ATOM 971 C C . TRP A 1 126 ? -13.889 9.722 14.925 1.00 86.25 126 TRP A C 1
ATOM 973 O O . TRP A 1 126 ? -12.946 10.079 15.624 1.00 86.25 126 TRP A O 1
ATOM 983 N N . GLU A 1 127 ? -15.111 10.250 15.056 1.00 82.69 127 GLU A N 1
ATOM 984 C CA . GLU A 1 127 ? -15.468 11.289 16.039 1.00 82.69 127 GLU A CA 1
ATOM 985 C C . GLU A 1 127 ? -15.146 10.870 17.483 1.00 82.69 127 GLU A C 1
ATOM 987 O O . GLU A 1 127 ? -14.673 11.672 18.285 1.00 82.69 127 GLU A O 1
ATOM 992 N N . HIS A 1 128 ? -15.329 9.588 17.815 1.00 71.88 128 HIS A N 1
ATOM 993 C CA . HIS A 1 128 ? -15.053 9.070 19.159 1.00 71.88 128 HIS A CA 1
ATOM 994 C C . HIS A 1 128 ? -13.553 9.069 19.494 1.00 71.88 128 HIS A C 1
ATOM 996 O O . HIS A 1 128 ? -13.184 9.205 20.658 1.00 71.88 128 HIS A O 1
ATOM 1002 N N . VAL A 1 129 ? -12.684 8.952 18.483 1.00 73.62 129 VAL A N 1
ATOM 1003 C CA . VAL A 1 129 ? -11.224 8.984 18.662 1.00 73.62 129 VAL A CA 1
ATOM 1004 C C . VAL A 1 129 ? -10.744 10.415 18.906 1.00 73.62 129 VAL A C 1
ATOM 1006 O O . VAL A 1 129 ? -9.941 10.647 19.807 1.00 73.62 129 VAL A O 1
ATOM 1009 N N . GLY A 1 130 ? -11.272 11.380 18.146 1.00 66.75 130 GLY A N 1
ATOM 1010 C CA . GLY A 1 130 ? -10.965 12.801 18.336 1.00 66.75 130 GLY A CA 1
ATOM 1011 C C . GLY A 1 130 ? -11.423 13.319 19.700 1.00 66.75 130 GLY A C 1
ATOM 1012 O O . GLY A 1 130 ? -10.681 14.034 20.367 1.00 66.75 130 GLY A O 1
ATOM 1013 N N . MET A 1 131 ? -12.601 12.886 20.162 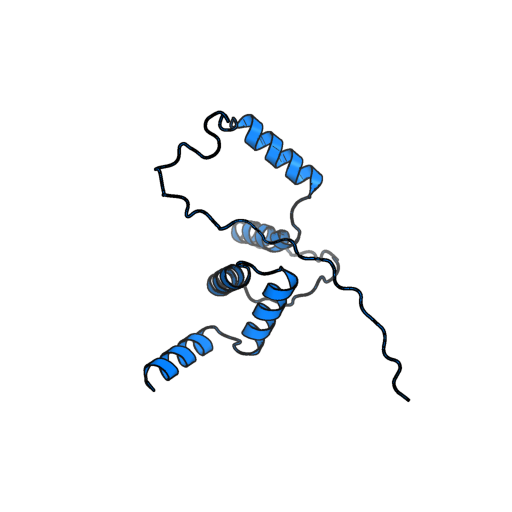1.00 63.09 131 MET A N 1
ATOM 1014 C CA . MET A 1 131 ? -13.087 13.232 21.498 1.00 63.09 131 MET A CA 1
ATOM 1015 C C . MET A 1 131 ? -12.171 12.689 22.605 1.00 63.09 131 MET A C 1
ATOM 1017 O O . MET A 1 131 ? -11.856 13.429 23.530 1.00 63.09 131 MET A O 1
ATOM 1021 N N . LEU A 1 132 ? -11.675 11.449 22.508 1.00 59.59 132 LEU A N 1
ATOM 1022 C CA . LEU A 1 132 ? -10.774 10.884 23.522 1.00 59.59 132 LEU A CA 1
ATOM 1023 C C . LEU A 1 132 ? -9.447 11.660 23.643 1.00 59.59 132 LEU A C 1
ATOM 1025 O O . LEU A 1 132 ? -8.954 11.849 24.752 1.00 59.59 132 LEU A O 1
ATOM 1029 N N . LEU A 1 133 ? -8.894 12.126 22.519 1.00 58.50 133 LEU A N 1
ATOM 1030 C CA . LEU A 1 133 ? -7.669 12.936 22.488 1.00 58.50 133 LEU A CA 1
ATOM 1031 C C . LEU A 1 133 ? -7.877 14.306 23.147 1.00 58.50 133 LEU A C 1
ATOM 1033 O O . LEU A 1 133 ? -7.098 14.690 24.011 1.00 58.50 133 LEU A O 1
ATOM 1037 N N . ILE A 1 134 ? -8.989 14.981 22.841 1.00 60.62 134 ILE A N 1
ATOM 1038 C CA . ILE A 1 134 ? -9.333 16.273 23.456 1.00 60.62 134 ILE A CA 1
ATOM 1039 C C . ILE A 1 134 ? -9.546 16.134 24.973 1.00 60.62 134 ILE A C 1
ATOM 1041 O O . ILE A 1 134 ? -9.157 17.014 25.734 1.00 60.62 134 ILE A O 1
ATOM 1045 N N . TRP A 1 135 ? -10.129 15.027 25.440 1.00 54.72 135 TRP A N 1
ATOM 1046 C CA . TRP A 1 135 ? -10.297 14.776 26.876 1.00 54.72 135 TRP A CA 1
ATOM 1047 C C . TRP A 1 135 ? -8.976 14.496 27.608 1.00 54.72 135 TRP A C 1
ATOM 1049 O O . TRP A 1 135 ? -8.854 14.859 28.775 1.00 54.72 135 TRP A O 1
ATOM 1059 N N . LEU A 1 136 ? -7.990 13.877 26.952 1.00 58.25 136 LEU A N 1
ATOM 1060 C CA . LEU A 1 136 ? -6.667 13.641 27.543 1.00 58.25 136 LEU A CA 1
ATOM 1061 C C . LEU A 1 136 ? -5.812 14.916 27.580 1.00 58.25 136 LEU A C 1
ATOM 1063 O O . LEU A 1 136 ? -5.111 15.126 28.565 1.00 58.25 136 LEU A O 1
ATOM 1067 N N . ASP A 1 137 ? -5.937 15.792 26.580 1.00 59.69 137 ASP A N 1
ATOM 1068 C CA . ASP A 1 137 ? -5.215 17.073 26.525 1.00 59.69 137 ASP A CA 1
ATOM 1069 C C . ASP A 1 137 ? -5.784 18.145 27.480 1.00 59.69 137 ASP A C 1
ATOM 1071 O O . ASP A 1 137 ? -5.111 19.126 27.778 1.00 59.69 137 ASP A O 1
ATOM 1075 N N . VAL A 1 138 ? -7.019 17.986 27.975 1.00 58.91 138 VAL A N 1
ATOM 1076 C CA . VAL A 1 138 ? -7.648 18.908 28.952 1.00 58.91 138 VAL A CA 1
ATOM 1077 C C . VAL A 1 138 ? -7.427 18.459 30.407 1.00 58.91 138 VAL A C 1
ATOM 1079 O O . VAL A 1 138 ? -7.658 19.230 31.338 1.00 58.91 138 VAL A O 1
ATOM 1082 N N . VAL A 1 139 ? -6.972 17.222 30.627 1.00 58.94 139 VAL A N 1
ATOM 1083 C CA . VAL A 1 139 ? -6.783 16.624 31.965 1.00 58.94 139 VAL A CA 1
ATOM 1084 C C . VAL A 1 139 ? -5.293 16.487 32.341 1.00 58.94 139 VAL A C 1
ATOM 1086 O O . VAL A 1 139 ? -4.974 15.934 33.396 1.00 58.94 139 VAL A O 1
ATOM 1089 N N . TRP A 1 140 ? -4.375 17.050 31.548 1.00 42.41 140 TRP A N 1
ATOM 1090 C CA . TRP A 1 140 ? -2.954 17.168 31.895 1.00 42.41 140 TRP A CA 1
ATOM 1091 C C . TRP A 1 140 ? -2.431 18.596 31.751 1.00 42.41 140 TRP A C 1
ATOM 1093 O O . TRP A 1 140 ? -2.762 19.247 30.738 1.00 42.41 140 TRP A O 1
#

Foldseek 3Di:
DDDDDDDDDDDDDDDDDDDDDDDDVDQDPCNPDDDDDPVRVVVVVVVCCVVVPDDPVCVVVVVVVVVVVPPPDDDDDDDDDDDPDDDDPPPQDPVLVVQLVVLPPVDDPVRSVVVSVVCCVVPVDCVVVVVVVVVVVVVD

Sequence (140 aa):
MQRSGKRKQPQTQPSPPLKSVKTTAAAEPYPHHRRPTPDECRALRDDLLALHGFPKEFAIYRSQRLNGLAHTPAKSEPSDGEDYGGSSDRRESVLDGLVGTILSQNTTDSNSRRAFASLKSAFPTWEHVGMLLIWLDVVW

Radius of gyration: 25.74 Å; chains: 1; bounding box: 62×55×62 Å

Organism: NCBI:txid165716